Protein AF-A0A371G9U4-F1 (afdb_monomer_lite)

Radius of gyration: 24.74 Å; chains: 1; bounding box: 58×51×56 Å

Sequence (87 aa):
VMIGVLDQLRWTPNQRWRKSLRSSKEWLTHIEFAYNRVVNSTTSHSPFELVYNFNLLFPLDLLPLPLVSSLVNDDGLTKAQLVKKSA

Organism: Mucuna pruriens (NCBI:txid157652)

Secondary structure (DSSP, 8-state):
--HHHHHHHHT---HHHHHHHHHHHHHHHHHHHHHHHPPBTTTTB-HHHHHHSS---SGGGGS----GGGSS-HHHHHHHHHHHT--

Foldseek 3Di:
DPPVVVVVVVDDQPPVSVVVVVVVVVVVVVVVVVQQQDQDPVVSGGVCCVPPVDRCPDPVVVPPPPPVVVPPPVVNVVVVVVVVVVD

InterPro domains:
  IPR036397 Ribonuclease H superfamily [G3DSA:3.30.420.10] (5-84)

pLDDT: mean 71.01, std 13.0, range [49.22, 92.81]

Structure (mmCIF, N/CA/C/O backbone):
data_AF-A0A371G9U4-F1
#
_entry.id   AF-A0A371G9U4-F1
#
loop_
_atom_site.group_PDB
_atom_site.id
_atom_site.type_symbol
_atom_site.label_atom_id
_atom_site.label_alt_id
_atom_site.label_comp_id
_atom_site.label_asym_id
_atom_site.label_entity_id
_atom_site.label_seq_id
_atom_site.pdbx_PDB_ins_code
_atom_site.Cartn_x
_atom_site.Cartn_y
_atom_site.Cartn_z
_atom_site.occupancy
_atom_site.B_iso_or_equiv
_atom_site.auth_seq_id
_atom_site.auth_comp_id
_atom_site.auth_asym_id
_atom_site.auth_atom_id
_atom_site.pdbx_PDB_model_num
ATOM 1 N N . VAL A 1 1 ? 42.923 -9.840 -9.040 1.00 51.69 1 VAL A N 1
ATOM 2 C CA . VAL A 1 1 ? 42.295 -8.617 -9.607 1.00 51.69 1 VAL A CA 1
ATOM 3 C C . VAL A 1 1 ? 41.538 -8.864 -10.926 1.00 51.69 1 VAL A C 1
ATOM 5 O O . VAL A 1 1 ? 40.623 -8.114 -11.214 1.00 51.69 1 VAL A O 1
ATOM 8 N N . MET A 1 2 ? 41.794 -9.941 -11.688 1.00 50.88 2 MET A N 1
ATOM 9 C CA . MET A 1 2 ? 41.154 -10.153 -13.010 1.00 50.88 2 MET A CA 1
ATOM 10 C C . MET A 1 2 ? 39.844 -10.975 -13.027 1.00 50.88 2 MET A C 1
ATOM 12 O O . MET A 1 2 ? 39.218 -11.083 -14.074 1.00 50.88 2 MET A O 1
ATOM 16 N N . ILE A 1 3 ? 39.398 -11.538 -11.896 1.00 54.56 3 ILE A N 1
ATOM 17 C CA . ILE A 1 3 ? 38.191 -12.395 -11.848 1.00 54.56 3 ILE A CA 1
ATOM 18 C C . ILE A 1 3 ? 36.902 -11.552 -11.738 1.00 54.56 3 ILE A C 1
ATOM 20 O O . ILE A 1 3 ? 35.879 -11.915 -12.300 1.00 54.56 3 ILE A O 1
ATOM 24 N N . GLY A 1 4 ? 36.959 -10.370 -11.112 1.00 53.28 4 GLY A N 1
ATOM 25 C CA . GLY A 1 4 ? 35.775 -9.514 -10.931 1.00 53.28 4 GLY A CA 1
ATOM 26 C C . GLY A 1 4 ? 35.311 -8.764 -12.189 1.00 53.28 4 GLY A C 1
ATOM 27 O O . GLY A 1 4 ? 34.127 -8.480 -12.332 1.00 53.28 4 GLY A O 1
ATOM 28 N N . VAL A 1 5 ? 36.216 -8.462 -13.128 1.00 58.50 5 VAL A N 1
ATOM 29 C CA . VAL A 1 5 ? 35.900 -7.645 -14.321 1.00 58.50 5 VAL A CA 1
ATOM 30 C C . VAL A 1 5 ? 35.164 -8.462 -15.394 1.00 58.50 5 VAL A C 1
ATOM 32 O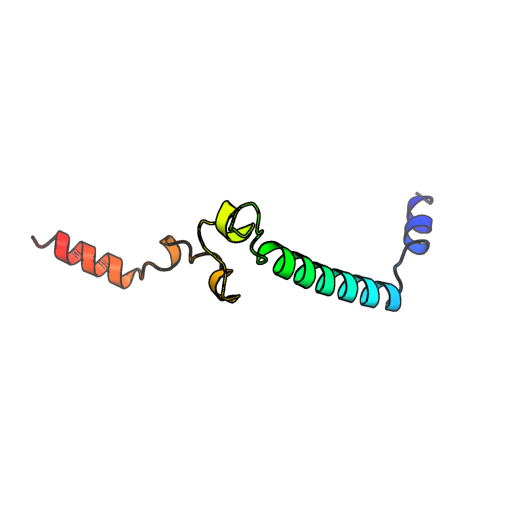 O . VAL A 1 5 ? 34.286 -7.943 -16.084 1.00 58.50 5 VAL A O 1
ATOM 35 N N . LEU A 1 6 ? 35.472 -9.759 -15.511 1.00 53.28 6 LEU A N 1
ATOM 36 C CA . LEU A 1 6 ? 34.811 -10.658 -16.465 1.00 53.28 6 LEU A CA 1
ATOM 37 C C . LEU A 1 6 ? 33.371 -10.996 -16.058 1.00 53.28 6 LEU A C 1
ATOM 39 O O . LEU A 1 6 ? 32.517 -11.123 -16.934 1.00 53.28 6 LEU A O 1
ATOM 43 N N . ASP A 1 7 ? 33.074 -11.077 -14.761 1.00 55.94 7 ASP A N 1
ATOM 44 C CA . ASP A 1 7 ? 31.701 -11.272 -14.275 1.00 55.94 7 ASP A CA 1
ATOM 45 C C . ASP A 1 7 ? 30.824 -10.037 -14.518 1.00 55.94 7 ASP A C 1
ATOM 47 O O . ASP A 1 7 ? 29.641 -10.158 -14.845 1.00 55.94 7 ASP A O 1
ATOM 51 N N . GLN A 1 8 ? 31.419 -8.844 -14.470 1.00 53.50 8 GLN A N 1
ATOM 52 C CA . GLN A 1 8 ? 30.715 -7.588 -14.707 1.00 53.50 8 GLN A CA 1
ATOM 53 C C . GLN A 1 8 ? 30.349 -7.389 -16.184 1.00 53.50 8 GLN A C 1
ATOM 55 O O . GLN A 1 8 ? 29.275 -6.874 -16.479 1.00 53.50 8 GLN A O 1
ATOM 60 N N . LEU A 1 9 ? 31.181 -7.854 -17.122 1.00 55.38 9 LEU A N 1
ATOM 61 C CA . LEU A 1 9 ? 30.853 -7.869 -18.555 1.00 55.38 9 LEU A CA 1
ATOM 62 C C . LEU A 1 9 ? 29.906 -9.019 -18.939 1.00 55.38 9 LEU A C 1
ATOM 64 O O . LEU A 1 9 ? 29.113 -8.865 -19.868 1.00 55.38 9 LEU A O 1
ATOM 68 N N . ARG A 1 10 ? 29.936 -10.143 -18.208 1.00 57.25 10 ARG A N 1
ATOM 69 C CA . ARG A 1 10 ? 29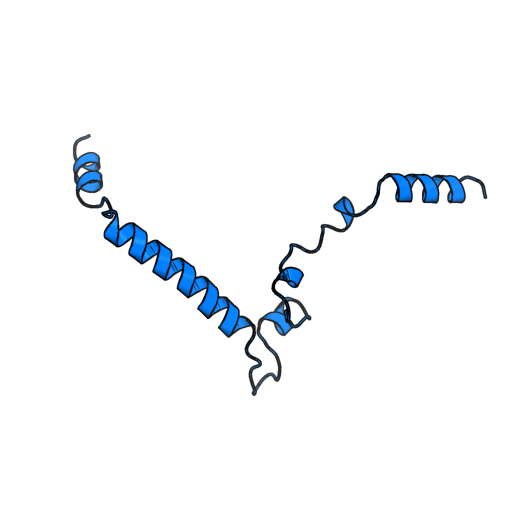.057 -11.308 -18.422 1.00 57.25 10 ARG A CA 1
ATOM 70 C C . ARG A 1 10 ? 27.597 -11.036 -18.034 1.00 57.25 10 ARG A C 1
ATOM 72 O O . ARG A 1 10 ? 26.698 -11.607 -18.644 1.00 57.25 10 ARG A O 1
ATOM 79 N N . TRP A 1 11 ? 27.357 -10.164 -17.053 1.00 51.62 11 TRP A N 1
ATOM 80 C CA . TRP A 1 11 ? 26.028 -9.884 -16.490 1.00 51.62 11 TRP A CA 1
ATOM 81 C C . TRP A 1 11 ? 25.657 -8.393 -16.530 1.00 51.62 11 TRP A C 1
ATOM 83 O O . TRP A 1 11 ? 25.191 -7.822 -15.547 1.00 51.62 11 TRP A O 1
ATOM 93 N N . THR A 1 12 ? 25.806 -7.731 -17.680 1.00 63.53 12 THR A N 1
ATOM 94 C CA . THR A 1 12 ? 25.113 -6.451 -17.912 1.00 63.53 12 THR A CA 1
ATOM 95 C C . THR A 1 12 ? 23.751 -6.727 -18.546 1.00 63.53 12 THR A C 1
ATOM 97 O O . THR A 1 12 ? 23.681 -7.117 -19.714 1.00 63.53 12 THR A O 1
ATOM 100 N N . PRO A 1 13 ? 22.626 -6.539 -17.824 1.00 64.50 13 PRO A N 1
ATOM 101 C CA . PRO A 1 13 ? 21.319 -6.718 -18.429 1.00 64.50 13 PRO A CA 1
ATOM 102 C C . PRO A 1 13 ? 21.166 -5.650 -19.507 1.00 64.50 13 PRO A C 1
ATOM 104 O O . PRO A 1 13 ? 21.174 -4.445 -19.220 1.00 64.50 13 PRO A O 1
ATOM 107 N N . ASN A 1 14 ? 21.068 -6.089 -20.761 1.00 80.38 14 ASN A N 1
ATOM 108 C CA . ASN A 1 14 ? 20.867 -5.177 -21.875 1.00 80.38 14 ASN A CA 1
ATOM 109 C C . ASN A 1 14 ? 19.577 -4.356 -21.668 1.00 80.38 14 ASN A C 1
ATOM 111 O O . ASN A 1 14 ? 18.702 -4.689 -20.860 1.00 80.38 14 ASN A O 1
ATOM 115 N N . GLN A 1 15 ? 19.445 -3.253 -22.402 1.00 71.56 15 GLN A N 1
ATOM 116 C CA . GLN A 1 15 ? 18.320 -2.330 -22.221 1.00 71.56 15 GLN A CA 1
ATOM 117 C C . GLN A 1 15 ? 16.950 -3.000 -22.430 1.00 71.56 15 GLN A C 1
ATOM 119 O O . GLN A 1 15 ? 15.973 -2.593 -21.803 1.00 71.56 15 GLN A O 1
ATOM 124 N N . ARG A 1 16 ? 16.870 -4.060 -23.246 1.00 73.62 16 ARG A N 1
ATOM 125 C CA . ARG A 1 16 ? 15.648 -4.850 -23.453 1.00 73.62 16 ARG A CA 1
ATOM 126 C C . ARG A 1 16 ? 15.272 -5.641 -22.197 1.00 73.62 16 ARG A C 1
ATOM 128 O O . ARG A 1 16 ? 14.130 -5.550 -21.758 1.00 73.62 16 ARG A O 1
ATOM 135 N N . TRP A 1 17 ? 16.227 -6.329 -21.573 1.00 69.62 17 TRP A N 1
ATOM 136 C CA . TRP A 1 17 ? 16.015 -7.025 -20.300 1.00 69.62 17 TRP A CA 1
ATOM 137 C C . TRP A 1 17 ? 15.678 -6.055 -19.173 1.00 69.62 17 TRP A C 1
ATOM 139 O O . TRP A 1 17 ? 14.757 -6.306 -18.406 1.00 69.62 17 TRP A O 1
ATOM 149 N N . ARG A 1 18 ? 16.340 -4.895 -19.109 1.00 71.81 18 ARG A N 1
ATOM 150 C CA . ARG A 1 18 ? 15.999 -3.852 -18.128 1.00 71.81 18 ARG A CA 1
ATOM 151 C C . ARG A 1 18 ? 14.568 -3.341 -18.273 1.00 71.81 18 ARG A C 1
ATOM 153 O O . ARG A 1 18 ? 13.916 -3.104 -17.262 1.00 71.81 18 ARG A O 1
ATOM 160 N N . LYS A 1 19 ? 14.084 -3.150 -19.504 1.00 74.31 19 LYS A N 1
ATOM 161 C CA . LYS A 1 19 ? 12.689 -2.762 -19.766 1.00 74.31 19 LYS A CA 1
ATOM 162 C C . LYS A 1 19 ? 11.717 -3.879 -19.375 1.00 74.31 19 LYS A C 1
ATOM 164 O O . LYS A 1 19 ? 10.751 -3.601 -18.682 1.00 74.31 19 LYS A O 1
ATOM 169 N N . SER A 1 20 ? 12.027 -5.128 -19.724 1.00 73.94 20 SER A N 1
ATOM 170 C CA . SER A 1 20 ? 11.214 -6.299 -19.364 1.00 73.94 20 SER A CA 1
ATOM 171 C C . SER A 1 20 ? 11.149 -6.563 -17.855 1.00 73.94 20 SER A C 1
ATOM 173 O O . SER A 1 20 ? 10.119 -6.992 -17.346 1.00 73.94 20 SER A O 1
ATOM 175 N N . LEU A 1 21 ? 12.242 -6.333 -17.125 1.00 72.38 21 LEU A N 1
ATOM 176 C CA . LEU A 1 21 ? 12.274 -6.476 -15.668 1.00 72.38 21 LEU A CA 1
ATOM 177 C C . LEU A 1 21 ? 11.514 -5.338 -14.979 1.00 72.38 21 LEU A C 1
ATOM 179 O O . LEU A 1 21 ? 10.841 -5.581 -13.983 1.00 72.38 21 LEU A O 1
ATOM 183 N N . ARG A 1 22 ? 11.581 -4.113 -15.524 1.00 73.94 22 ARG A N 1
ATOM 184 C CA . ARG A 1 22 ? 10.744 -2.993 -15.067 1.00 73.94 22 ARG A CA 1
ATOM 185 C C . ARG A 1 22 ? 9.262 -3.292 -15.257 1.00 73.94 22 ARG A C 1
ATOM 187 O O . ARG A 1 22 ? 8.534 -3.234 -14.276 1.00 73.94 22 ARG A O 1
ATOM 194 N N . SER A 1 23 ? 8.854 -3.717 -16.454 1.00 75.94 23 SER A N 1
ATOM 195 C CA . SER A 1 23 ? 7.458 -4.081 -16.707 1.00 75.94 23 SER A CA 1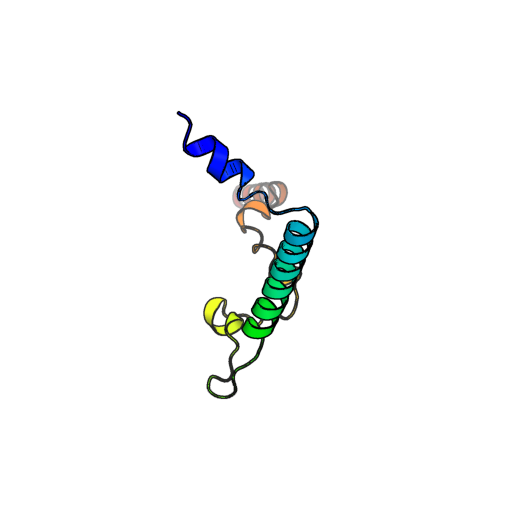
ATOM 196 C C . SER A 1 23 ? 7.013 -5.252 -15.830 1.00 75.94 23 SER A C 1
ATOM 198 O O . SER A 1 23 ? 5.935 -5.215 -15.262 1.00 75.94 23 SER A O 1
ATOM 200 N N . SER A 1 24 ? 7.858 -6.269 -15.630 1.00 72.38 24 SER A N 1
ATOM 201 C CA . SER A 1 24 ? 7.542 -7.375 -14.714 1.00 72.38 24 SER A CA 1
ATOM 202 C C . SER A 1 24 ? 7.311 -6.893 -13.274 1.00 72.38 24 SER A C 1
ATOM 204 O O . SER A 1 24 ? 6.336 -7.283 -12.634 1.00 72.38 24 SER A O 1
ATOM 206 N N . LYS A 1 25 ? 8.157 -5.983 -12.774 1.00 81.69 25 LYS A N 1
ATOM 207 C CA . LYS A 1 25 ? 8.021 -5.411 -11.426 1.00 81.69 25 LYS A CA 1
ATOM 208 C C . LYS A 1 25 ? 6.773 -4.534 -11.275 1.00 81.69 25 LYS A C 1
ATOM 210 O O . LYS A 1 25 ? 6.109 -4.588 -10.240 1.00 81.69 25 LYS A O 1
ATOM 215 N N . GLU A 1 26 ? 6.443 -3.752 -12.298 1.00 83.50 26 GLU A N 1
ATOM 216 C CA . GLU A 1 26 ? 5.202 -2.972 -12.349 1.00 83.50 26 GLU A CA 1
ATOM 217 C C . GLU A 1 26 ? 3.981 -3.899 -12.257 1.00 83.50 26 GLU A C 1
ATOM 219 O O . GLU A 1 26 ? 3.107 -3.694 -11.419 1.00 83.50 26 GLU A O 1
ATOM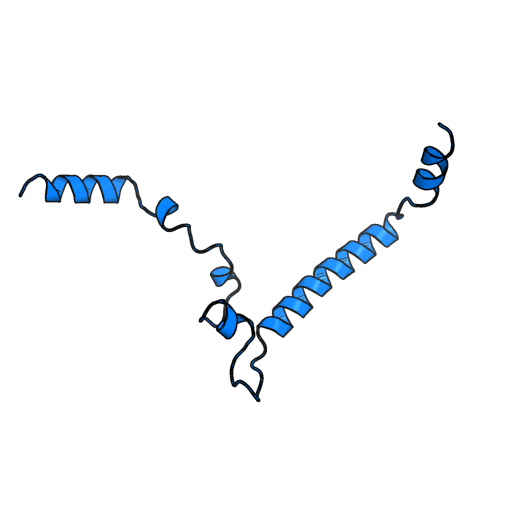 224 N N . TRP A 1 27 ? 3.966 -4.991 -13.026 1.00 85.56 27 TRP A N 1
ATOM 225 C CA . TRP A 1 27 ? 2.870 -5.962 -13.015 1.00 85.56 27 TRP A CA 1
ATOM 226 C C . TRP A 1 27 ? 2.746 -6.717 -11.689 1.00 85.56 27 TRP A C 1
ATOM 228 O O . TRP A 1 27 ? 1.632 -6.907 -11.204 1.00 85.56 27 TRP A O 1
ATOM 238 N N . LEU A 1 28 ? 3.867 -7.092 -11.067 1.00 86.12 28 LEU A N 1
ATOM 239 C CA . LEU A 1 28 ? 3.888 -7.708 -9.733 1.00 86.12 28 LEU A CA 1
ATOM 240 C C . LEU A 1 28 ? 3.164 -6.849 -8.697 1.00 86.12 28 LEU A C 1
ATOM 242 O O . LEU A 1 28 ? 2.355 -7.362 -7.929 1.00 86.12 28 LEU A O 1
ATOM 246 N N . THR A 1 29 ? 3.398 -5.538 -8.738 1.00 84.06 29 THR A N 1
ATOM 247 C CA . THR A 1 29 ? 2.790 -4.594 -7.794 1.00 84.06 29 THR A CA 1
ATOM 248 C C . THR A 1 29 ? 1.265 -4.573 -7.953 1.00 84.06 29 THR A C 1
ATOM 250 O O . THR A 1 29 ? 0.530 -4.570 -6.967 1.00 84.06 29 THR A O 1
ATOM 253 N N . HIS A 1 30 ? 0.767 -4.625 -9.193 1.00 84.06 30 HIS A N 1
ATOM 254 C CA . HIS A 1 30 ? -0.671 -4.678 -9.470 1.00 84.06 30 HIS A CA 1
ATOM 255 C C . HIS A 1 30 ? -1.318 -5.996 -9.033 1.00 84.06 30 HIS A C 1
ATOM 257 O O . HIS A 1 30 ? -2.421 -5.978 -8.489 1.00 84.06 30 HIS A O 1
ATOM 263 N N . ILE A 1 31 ? -0.643 -7.127 -9.252 1.00 88.56 31 ILE A N 1
ATOM 264 C CA . ILE A 1 31 ? -1.143 -8.453 -8.864 1.00 88.56 31 ILE A CA 1
ATOM 265 C C . ILE A 1 31 ? -1.227 -8.570 -7.341 1.00 88.56 31 ILE A C 1
ATOM 267 O O . ILE A 1 31 ? -2.255 -8.990 -6.816 1.00 88.56 31 ILE A O 1
ATOM 271 N N . GLU A 1 32 ? -0.173 -8.168 -6.633 1.00 88.69 32 GLU A N 1
ATOM 272 C CA . GLU A 1 32 ? -0.121 -8.195 -5.170 1.00 88.69 32 GLU A CA 1
ATOM 273 C C . GLU A 1 32 ? -1.191 -7.284 -4.556 1.00 88.69 32 GLU A C 1
ATOM 275 O O . GLU A 1 32 ? -1.919 -7.690 -3.650 1.00 88.69 32 GLU A O 1
ATOM 280 N N . PHE A 1 33 ? -1.361 -6.080 -5.110 1.00 84.94 33 PHE A N 1
ATOM 281 C CA . PHE A 1 33 ? -2.422 -5.172 -4.691 1.00 84.94 33 PHE A CA 1
ATOM 282 C C . PHE A 1 33 ? -3.816 -5.766 -4.924 1.00 84.94 33 PHE A C 1
ATOM 284 O O . PHE A 1 33 ? -4.662 -5.698 -4.036 1.00 84.94 33 PHE A O 1
ATOM 291 N N . ALA A 1 34 ? -4.066 -6.372 -6.088 1.00 87.50 34 ALA A N 1
ATOM 292 C CA . ALA A 1 34 ? -5.342 -7.020 -6.370 1.00 87.50 34 ALA A CA 1
ATOM 293 C C . ALA A 1 34 ? -5.609 -8.171 -5.391 1.00 87.50 34 ALA A C 1
ATOM 295 O O . ALA A 1 34 ? -6.687 -8.228 -4.805 1.00 87.50 34 ALA A O 1
ATOM 296 N N . TYR A 1 35 ? -4.618 -9.036 -5.159 1.00 89.44 35 TYR A N 1
ATOM 297 C CA . TYR A 1 35 ? -4.721 -10.159 -4.229 1.00 89.44 35 TYR A CA 1
ATOM 298 C C . TYR A 1 35 ? -5.059 -9.705 -2.803 1.00 89.44 35 TYR A C 1
ATOM 300 O O . TYR A 1 35 ? -6.009 -10.209 -2.208 1.00 89.44 35 TYR A O 1
ATOM 308 N N . ASN A 1 36 ? -4.351 -8.700 -2.281 1.00 87.50 36 ASN A N 1
ATOM 309 C CA . ASN A 1 36 ? -4.554 -8.201 -0.918 1.00 87.50 36 ASN A CA 1
ATOM 310 C C . ASN A 1 36 ? -5.926 -7.536 -0.691 1.00 87.50 36 ASN A C 1
ATOM 312 O O . ASN A 1 36 ? -6.331 -7.353 0.458 1.00 87.50 36 ASN A O 1
ATOM 316 N N . ARG A 1 37 ? -6.662 -7.204 -1.763 1.00 85.06 37 ARG A N 1
ATOM 317 C CA . ARG A 1 37 ? -8.032 -6.663 -1.700 1.00 85.06 37 ARG A CA 1
ATOM 318 C C . ARG A 1 37 ? -9.125 -7.713 -1.791 1.00 85.06 37 ARG A C 1
ATOM 320 O O . ARG A 1 37 ? -10.256 -7.425 -1.408 1.00 85.06 37 ARG A O 1
ATOM 327 N N . VAL A 1 38 ? -8.839 -8.888 -2.346 1.00 88.31 38 VAL A N 1
ATOM 328 C CA . VAL A 1 38 ? -9.873 -9.905 -2.552 1.00 88.31 38 VAL A CA 1
ATOM 329 C C . VAL A 1 38 ? -10.349 -10.416 -1.196 1.00 88.31 38 VAL A C 1
ATOM 331 O O . VAL A 1 38 ? -9.558 -10.869 -0.370 1.00 88.31 38 VAL A O 1
ATOM 334 N N . VAL A 1 39 ? -11.661 -10.344 -0.977 1.00 88.69 39 VAL A N 1
ATOM 335 C CA . VAL A 1 39 ? -12.312 -10.933 0.193 1.00 88.69 39 VAL A CA 1
ATOM 336 C C . VAL A 1 39 ? -12.329 -12.445 0.017 1.00 88.69 39 VAL A C 1
ATOM 338 O O . VAL A 1 39 ? -12.832 -12.963 -0.980 1.00 88.69 39 VAL A O 1
ATOM 341 N N . ASN A 1 40 ? -11.770 -13.157 0.988 1.00 88.94 40 ASN A N 1
ATOM 342 C CA . ASN A 1 40 ? -11.804 -14.610 0.998 1.00 88.94 40 ASN A CA 1
ATOM 343 C C . ASN A 1 40 ? -13.152 -15.083 1.559 1.00 88.94 40 ASN A C 1
ATOM 345 O O . ASN A 1 40 ? -13.561 -14.656 2.633 1.00 88.94 40 ASN A O 1
ATOM 349 N N . SER A 1 41 ? -13.834 -15.992 0.861 1.00 90.12 41 SER A N 1
ATOM 350 C CA . SER A 1 41 ? -15.135 -16.532 1.279 1.00 90.12 41 SER A CA 1
ATOM 351 C C . SER A 1 41 ? -15.092 -17.304 2.600 1.00 90.12 41 SER A C 1
ATOM 353 O O . SER A 1 41 ? -16.102 -17.390 3.286 1.00 90.12 41 SER A O 1
ATOM 355 N N . THR A 1 42 ? -13.943 -17.884 2.954 1.00 92.81 42 THR A N 1
ATOM 356 C CA . THR A 1 42 ? -13.780 -18.676 4.182 1.00 92.81 42 THR A CA 1
ATOM 357 C C . THR A 1 42 ? -13.640 -17.791 5.415 1.00 92.81 42 THR A C 1
ATOM 359 O O . THR A 1 42 ? -14.155 -18.128 6.476 1.00 92.81 42 THR A O 1
ATOM 362 N N . THR A 1 43 ? -12.931 -16.667 5.293 1.00 88.50 43 THR A N 1
ATOM 363 C CA . THR A 1 43 ? -12.710 -15.725 6.402 1.00 88.50 43 THR A CA 1
ATOM 364 C C . THR A 1 43 ? -13.665 -14.540 6.360 1.00 88.50 43 THR A C 1
ATOM 366 O O . THR A 1 43 ? -13.704 -13.782 7.318 1.00 88.50 43 THR A O 1
ATOM 369 N N . SER A 1 44 ? -14.407 -14.358 5.264 1.00 90.38 44 SER A N 1
ATOM 370 C CA . SER A 1 44 ? -15.219 -13.171 4.956 1.00 90.38 44 SER A CA 1
ATOM 371 C C . SER A 1 44 ? -14.445 -11.847 5.002 1.00 90.38 44 SER A C 1
ATOM 373 O O . SER A 1 44 ? -15.058 -10.785 5.062 1.00 90.38 44 SER A O 1
ATOM 375 N N . HIS A 1 45 ? -13.110 -11.905 4.941 1.00 86.56 45 HIS A N 1
ATOM 376 C CA . HIS A 1 45 ? -12.224 -10.749 5.072 1.00 86.56 45 HIS A CA 1
ATOM 377 C C . HIS A 1 45 ? -11.099 -10.773 4.035 1.00 86.56 45 HIS A C 1
ATOM 379 O O . HIS A 1 45 ? -10.657 -11.849 3.615 1.00 86.56 45 HIS A O 1
ATOM 385 N N . SER A 1 46 ? -10.622 -9.592 3.635 1.00 89.19 46 SER A N 1
ATOM 386 C CA . SER A 1 46 ? -9.409 -9.450 2.817 1.00 89.19 46 SER A CA 1
ATOM 387 C C . SER A 1 46 ? -8.139 -9.404 3.684 1.00 89.19 46 SER A C 1
ATOM 389 O O . SER A 1 46 ? -8.201 -9.030 4.858 1.00 89.19 46 SER A O 1
ATOM 391 N N . PRO A 1 47 ? -6.955 -9.740 3.137 1.00 88.56 47 PRO A N 1
ATOM 392 C CA . PRO A 1 47 ? -5.688 -9.545 3.844 1.00 88.56 47 PRO A CA 1
ATOM 393 C C . PRO A 1 47 ? -5.482 -8.112 4.365 1.00 88.56 47 PRO A C 1
ATOM 395 O O . PRO A 1 47 ? -4.960 -7.940 5.466 1.00 88.56 47 PRO A O 1
ATOM 398 N N . PHE A 1 48 ? -5.930 -7.084 3.631 1.00 84.88 48 PHE A N 1
ATOM 399 C CA . PHE A 1 48 ? -5.869 -5.700 4.115 1.00 84.88 48 PHE A CA 1
ATOM 400 C C . PHE A 1 48 ? -6.749 -5.451 5.339 1.00 84.88 48 PHE A C 1
ATOM 402 O O . PHE A 1 48 ? -6.287 -4.825 6.293 1.00 84.88 48 PHE A O 1
ATOM 409 N N . GLU A 1 49 ? -7.974 -5.976 5.351 1.00 84.94 49 GLU A N 1
ATOM 410 C CA . GLU A 1 49 ? -8.844 -5.869 6.524 1.00 84.94 49 GLU A CA 1
ATOM 411 C C . GLU A 1 49 ? -8.232 -6.552 7.743 1.00 84.94 49 GLU A C 1
ATOM 413 O O . GLU A 1 49 ? -8.321 -6.022 8.842 1.00 84.94 49 GLU A O 1
ATOM 418 N N . LEU A 1 50 ? -7.562 -7.689 7.566 1.00 85.12 50 LEU A N 1
ATOM 419 C CA . LEU A 1 50 ? -6.968 -8.416 8.688 1.00 85.12 50 LEU A CA 1
ATOM 420 C C . LEU A 1 50 ? -5.746 -7.710 9.288 1.00 85.12 50 LEU A C 1
ATOM 422 O O . LEU A 1 50 ? -5.545 -7.763 10.498 1.00 85.12 50 LEU A O 1
ATOM 426 N N . VAL A 1 51 ? -4.917 -7.069 8.461 1.00 84.31 51 VAL A N 1
ATOM 427 C CA . VAL A 1 51 ? -3.682 -6.414 8.926 1.00 84.31 51 VAL A CA 1
ATOM 428 C C . VAL A 1 51 ? -3.947 -4.997 9.427 1.00 84.31 51 VAL A C 1
ATOM 430 O O . VAL A 1 51 ? -3.356 -4.571 10.417 1.00 84.31 51 VAL A O 1
ATOM 433 N N . TYR A 1 52 ? -4.825 -4.263 8.747 1.00 77.44 52 TYR A N 1
ATOM 434 C CA . TYR A 1 52 ? -5.031 -2.836 8.990 1.00 77.44 52 TYR A CA 1
ATOM 435 C C . TYR A 1 52 ? -6.387 -2.517 9.615 1.00 77.44 52 TYR A C 1
ATOM 437 O O . TYR A 1 52 ? -6.618 -1.370 9.983 1.00 77.44 52 TYR A O 1
ATOM 445 N N . ASN A 1 53 ? -7.273 -3.507 9.759 1.00 74.56 53 ASN A N 1
ATOM 446 C CA . ASN A 1 53 ? -8.635 -3.342 10.273 1.00 74.56 53 ASN A CA 1
ATOM 447 C C . ASN A 1 53 ? -9.534 -2.441 9.394 1.00 74.56 53 ASN A C 1
ATOM 449 O O . ASN A 1 53 ? -10.609 -2.029 9.826 1.00 74.56 53 ASN A O 1
ATOM 453 N N . PHE A 1 54 ? -9.101 -2.149 8.158 1.00 67.19 54 PHE A N 1
ATOM 454 C CA . PHE A 1 54 ? -9.810 -1.343 7.161 1.00 67.19 54 PHE A CA 1
ATOM 455 C C . PHE A 1 54 ? -9.664 -1.958 5.765 1.00 67.19 54 PHE A C 1
ATOM 457 O O . PHE A 1 54 ? -8.583 -2.406 5.378 1.00 67.19 54 PHE A O 1
ATOM 464 N N . ASN A 1 55 ? -10.743 -1.948 4.981 1.00 65.81 55 ASN A N 1
ATOM 465 C CA . ASN A 1 55 ? -10.706 -2.372 3.586 1.00 65.81 55 ASN A CA 1
ATOM 466 C C . ASN A 1 55 ? -10.267 -1.174 2.737 1.00 65.81 55 ASN A C 1
ATOM 468 O O . ASN A 1 55 ? -11.015 -0.206 2.597 1.00 65.81 55 ASN A O 1
ATOM 472 N N . LEU A 1 56 ? -9.040 -1.218 2.210 1.00 64.38 56 LEU A N 1
ATOM 473 C CA . LEU A 1 56 ? -8.453 -0.140 1.406 1.00 64.38 56 LEU A CA 1
ATOM 474 C C . LEU A 1 56 ? -9.171 -0.058 0.049 1.00 64.38 56 LEU A C 1
ATOM 476 O O . LEU A 1 56 ? -8.728 -0.592 -0.978 1.00 64.38 56 LEU A O 1
ATOM 480 N N . LEU A 1 57 ? -10.345 0.575 0.049 1.00 65.31 57 LEU A N 1
ATOM 481 C CA . LEU A 1 57 ? -11.176 0.776 -1.132 1.00 65.31 57 LEU A CA 1
ATOM 482 C C . LEU A 1 57 ? -10.601 1.865 -2.057 1.00 65.31 57 LEU A C 1
ATOM 484 O O . LEU A 1 57 ? -10.906 1.851 -3.254 1.00 65.31 57 LEU A O 1
ATOM 488 N N . PHE A 1 58 ? -9.687 2.709 -1.564 1.00 61.66 58 PHE A N 1
ATOM 489 C CA . PHE A 1 58 ? -9.042 3.755 -2.351 1.00 61.66 58 PHE A CA 1
ATOM 490 C C . PHE A 1 58 ? -7.501 3.721 -2.246 1.00 61.66 58 PHE A C 1
ATOM 492 O O . PHE A 1 58 ? -6.962 3.593 -1.150 1.00 61.66 58 PHE A O 1
ATOM 499 N N . PRO A 1 59 ? -6.748 3.911 -3.353 1.00 55.75 59 PRO A N 1
ATOM 500 C CA . PRO A 1 59 ? -5.289 4.094 -3.310 1.00 55.75 59 PRO A CA 1
ATOM 501 C C . PRO A 1 59 ? -4.838 5.292 -2.459 1.00 55.75 59 PRO A C 1
ATOM 503 O O . PRO A 1 59 ? -3.677 5.374 -2.077 1.00 55.75 59 PRO A O 1
ATOM 506 N N . LEU A 1 60 ? -5.747 6.230 -2.175 1.00 57.78 60 LEU A N 1
ATOM 507 C CA . LEU A 1 60 ? -5.490 7.397 -1.331 1.00 57.78 60 LEU A CA 1
ATOM 508 C C . LEU A 1 60 ? -5.405 7.022 0.157 1.00 57.78 60 LEU A C 1
ATOM 510 O O . LEU A 1 60 ? -4.702 7.695 0.901 1.00 57.78 60 LEU A O 1
ATOM 514 N N . ASP A 1 61 ? -6.023 5.909 0.564 1.00 56.88 61 ASP A N 1
ATOM 515 C CA . ASP A 1 61 ? -5.933 5.378 1.931 1.00 56.88 61 ASP A CA 1
ATOM 516 C C . ASP A 1 61 ? -4.583 4.678 2.199 1.00 56.88 61 ASP A C 1
ATOM 518 O O . ASP A 1 61 ? -4.254 4.378 3.342 1.00 56.88 61 ASP A O 1
ATOM 522 N N . LEU A 1 62 ? -3.784 4.429 1.146 1.00 60.88 62 LEU A N 1
ATOM 523 C CA . LEU A 1 62 ? -2.388 3.972 1.234 1.00 60.88 62 LEU A CA 1
ATOM 524 C C . LEU A 1 62 ? -1.388 5.122 1.407 1.00 60.88 62 LEU A C 1
ATOM 526 O O . LEU A 1 62 ? -0.188 4.860 1.543 1.00 60.88 62 LEU A O 1
ATOM 530 N N . LEU A 1 63 ? -1.836 6.387 1.392 1.00 63.62 63 LEU A N 1
ATOM 531 C CA . LEU A 1 63 ? -0.991 7.457 1.910 1.00 63.62 63 LEU A CA 1
ATOM 532 C C . LEU A 1 63 ? -0.608 7.051 3.334 1.00 63.62 63 LEU A C 1
ATOM 534 O O . LEU A 1 63 ? -1.497 6.628 4.077 1.00 63.62 63 LEU A O 1
ATOM 538 N N . PRO A 1 64 ? 0.679 7.129 3.724 1.00 57.03 64 PRO A N 1
ATOM 539 C CA . PRO A 1 64 ? 1.033 6.915 5.115 1.00 57.03 64 PRO A CA 1
ATOM 540 C C . PRO A 1 64 ? 0.120 7.839 5.905 1.00 57.03 64 PRO A C 1
ATOM 542 O O . PRO A 1 64 ? 0.178 9.052 5.678 1.00 57.03 64 PRO A O 1
ATOM 545 N N . LEU A 1 65 ? -0.775 7.246 6.715 1.00 56.84 65 LEU A N 1
ATOM 546 C CA . LEU A 1 65 ? -1.652 7.955 7.645 1.00 56.84 65 LEU A CA 1
ATOM 547 C C . LEU A 1 65 ? -0.829 9.130 8.136 1.00 56.84 65 LEU A C 1
ATOM 549 O O . LEU A 1 65 ? 0.251 8.856 8.676 1.00 56.84 65 LEU A O 1
ATOM 553 N N . PRO A 1 66 ? -1.221 10.381 7.822 1.00 50.62 66 PRO A N 1
ATOM 554 C CA . PRO A 1 66 ? -0.369 11.516 8.097 1.00 50.62 66 PRO A CA 1
ATOM 555 C C . PRO A 1 66 ? -0.012 11.373 9.554 1.00 50.62 66 PRO A C 1
ATOM 557 O O . PRO A 1 66 ? -0.923 11.310 10.386 1.00 50.62 66 PRO A O 1
ATOM 560 N N . LEU A 1 67 ? 1.285 11.148 9.812 1.00 54.28 67 LEU A N 1
ATOM 561 C CA . LEU A 1 67 ? 1.816 10.931 11.146 1.00 54.28 67 LEU A CA 1
ATOM 562 C C . LEU A 1 67 ? 1.123 12.007 11.956 1.00 54.28 67 LEU A C 1
ATOM 564 O O . LEU A 1 67 ? 1.271 13.176 11.613 1.00 54.28 67 LEU A O 1
ATOM 568 N N . VAL A 1 68 ? 0.245 11.647 12.890 1.00 53.72 68 VAL A N 1
ATOM 569 C CA . VAL A 1 68 ? -0.718 12.625 13.427 1.00 53.72 68 VAL A CA 1
ATOM 570 C C . VAL A 1 68 ? 0.030 13.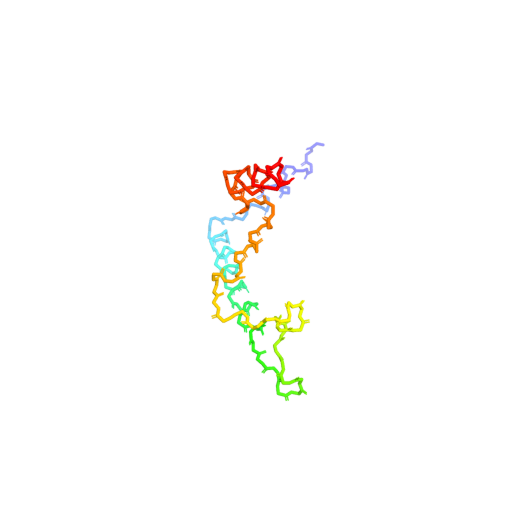836 14.017 1.00 53.72 68 VAL A C 1
ATOM 572 O O . VAL A 1 68 ? -0.520 14.926 14.085 1.00 53.72 68 VAL A O 1
ATOM 575 N N . SER A 1 69 ? 1.331 13.684 14.305 1.00 54.38 69 SER A N 1
ATOM 576 C CA . SER A 1 69 ? 2.280 14.748 14.632 1.00 54.38 69 SER A CA 1
ATOM 577 C C . SER A 1 69 ? 2.562 15.800 13.544 1.00 54.38 69 SER A C 1
ATOM 579 O O . SER A 1 69 ? 2.855 16.927 13.911 1.00 54.38 69 SER A O 1
ATOM 581 N N . SER A 1 70 ? 2.529 15.491 12.242 1.00 55.19 70 SER A N 1
ATOM 582 C CA . SER A 1 70 ? 2.824 16.445 11.156 1.00 55.19 70 SER A CA 1
ATOM 583 C C . SER A 1 70 ? 1.588 17.172 10.622 1.00 55.19 70 SER A C 1
ATOM 585 O O . SER A 1 70 ? 1.726 18.059 9.785 1.00 55.19 70 SER A O 1
ATOM 587 N N . LEU A 1 71 ? 0.387 16.771 11.053 1.00 55.31 71 LEU A N 1
ATOM 588 C CA . LEU A 1 71 ? -0.883 17.401 10.668 1.00 55.31 71 LEU A CA 1
ATOM 589 C C . LEU A 1 71 ? -1.474 18.269 11.788 1.00 55.31 71 LEU A C 1
ATOM 591 O O . LEU A 1 71 ? -2.513 18.904 11.602 1.00 55.31 71 LEU A O 1
ATOM 595 N N . VAL A 1 72 ? -0.806 18.333 12.945 1.00 58.62 72 VAL A N 1
ATOM 596 C CA . VAL A 1 72 ? -1.079 19.375 13.932 1.00 58.62 72 VAL A CA 1
ATOM 597 C C . VAL A 1 72 ? -0.610 20.689 13.323 1.00 58.62 72 VAL A C 1
ATOM 599 O O . VAL A 1 72 ? 0.581 20.940 13.191 1.00 58.62 72 VAL A O 1
ATOM 602 N N . ASN A 1 73 ? -1.562 21.529 12.925 1.00 67.19 73 ASN A N 1
ATOM 603 C CA . ASN A 1 73 ? -1.276 22.924 12.638 1.00 67.19 73 ASN A CA 1
ATOM 604 C C . ASN A 1 73 ? -0.721 23.553 13.927 1.00 67.19 73 ASN A C 1
ATOM 606 O O . ASN A 1 73 ? -1.469 23.688 14.901 1.00 67.19 73 ASN A O 1
ATOM 610 N N . ASP A 1 74 ? 0.561 23.924 13.941 1.00 68.62 74 ASP A N 1
ATOM 611 C CA . ASP A 1 74 ? 1.214 24.576 15.086 1.00 68.62 74 ASP A CA 1
ATOM 612 C C . ASP A 1 74 ? 0.414 25.799 15.566 1.00 68.62 74 ASP A C 1
ATOM 614 O O . ASP A 1 74 ? 0.306 26.076 16.764 1.00 68.62 74 ASP A O 1
ATOM 618 N N . ASP A 1 75 ? -0.253 26.478 14.631 1.00 70.38 75 ASP A N 1
ATOM 619 C CA . ASP A 1 75 ? -1.119 27.625 14.888 1.00 70.38 75 ASP A CA 1
ATOM 620 C C . ASP A 1 75 ? -2.379 27.236 15.689 1.00 70.38 75 ASP A C 1
ATOM 622 O O . ASP A 1 75 ? -2.828 27.959 16.584 1.00 70.38 75 ASP A O 1
ATOM 626 N N . GLY A 1 76 ? -2.935 26.052 15.412 1.00 71.00 76 GLY A N 1
ATOM 627 C CA . GLY A 1 76 ? -4.066 25.478 16.143 1.00 71.00 76 GLY A CA 1
ATOM 628 C C . GLY A 1 76 ? -3.681 25.029 17.554 1.00 71.00 76 GLY A C 1
ATOM 629 O O . GLY A 1 76 ? -4.423 25.288 18.505 1.00 71.00 76 GLY A O 1
ATOM 630 N N . LEU A 1 77 ? -2.497 24.426 17.708 1.00 73.62 77 LEU A N 1
ATOM 631 C CA . LEU A 1 77 ? -1.966 24.015 19.010 1.00 73.62 77 LEU A CA 1
ATOM 632 C C . LEU A 1 77 ? -1.695 25.228 19.912 1.00 73.62 77 LEU A C 1
ATOM 634 O O . LEU A 1 77 ? -2.088 25.234 21.081 1.00 73.62 77 LEU A O 1
ATOM 638 N N . THR A 1 78 ? -1.093 26.280 19.352 1.00 73.06 78 THR A N 1
ATOM 639 C CA . THR A 1 78 ? -0.761 27.513 20.080 1.00 73.06 78 THR A CA 1
ATOM 640 C C . THR A 1 78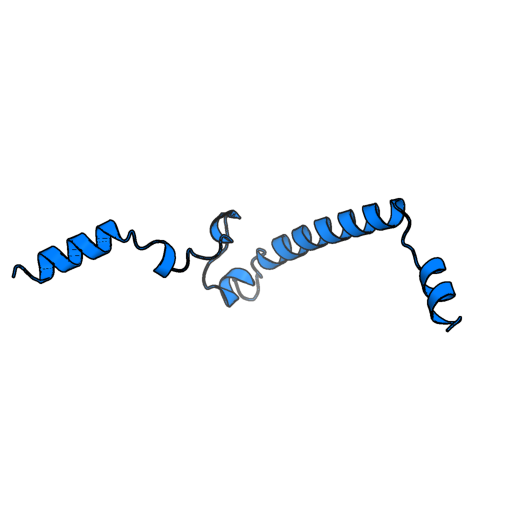 ? -2.022 28.229 20.570 1.00 73.06 78 THR A C 1
ATOM 642 O O . THR A 1 78 ? -2.100 28.632 21.733 1.00 73.06 78 THR A O 1
ATOM 645 N N . LYS A 1 79 ? -3.063 28.326 19.729 1.00 74.12 79 LYS A N 1
ATOM 646 C CA . LYS A 1 79 ? -4.356 28.921 20.113 1.00 74.12 79 LYS A CA 1
ATOM 647 C C . LYS A 1 79 ? -5.060 28.121 21.210 1.00 74.12 79 LYS A C 1
ATOM 649 O O . LYS A 1 79 ? -5.562 28.713 22.164 1.00 74.12 79 LYS A O 1
ATOM 654 N N . ALA A 1 80 ? -5.050 26.790 21.128 1.00 76.69 80 ALA A N 1
ATOM 655 C CA . ALA A 1 80 ? -5.645 25.934 22.155 1.00 76.69 80 ALA A CA 1
ATOM 656 C C . ALA A 1 80 ? -4.933 26.066 23.517 1.00 76.69 80 ALA A C 1
ATOM 658 O O . ALA A 1 80 ? -5.587 26.128 24.561 1.00 76.69 80 ALA A O 1
ATOM 659 N N . GLN A 1 81 ? -3.599 26.159 23.522 1.00 74.88 81 GLN A N 1
ATOM 660 C CA . GLN A 1 81 ? -2.823 26.386 24.746 1.00 74.88 81 GLN A CA 1
ATOM 661 C C . GLN A 1 81 ? -3.069 27.772 25.353 1.00 74.88 81 GLN A C 1
ATOM 663 O O . GLN A 1 81 ? -3.142 27.891 26.577 1.00 74.88 81 GLN A O 1
ATOM 668 N N . LEU A 1 82 ? -3.244 28.804 24.523 1.00 70.88 82 LEU A N 1
ATOM 669 C CA . LEU A 1 82 ? -3.562 30.159 24.977 1.00 70.88 82 LEU A CA 1
ATOM 670 C C . LEU A 1 82 ? -4.910 30.207 25.719 1.00 70.88 82 LEU A C 1
ATOM 672 O O . LEU A 1 82 ? -4.996 30.777 26.807 1.00 70.88 82 LEU A O 1
ATOM 676 N N . VAL A 1 83 ? -5.939 29.554 25.169 1.00 71.56 83 VAL A N 1
ATOM 677 C CA . VAL A 1 83 ? -7.276 29.463 25.787 1.00 71.56 83 VAL A CA 1
ATOM 678 C C . VAL A 1 83 ? -7.226 28.699 27.112 1.00 71.56 83 VAL A C 1
ATOM 680 O O . VAL A 1 83 ? -7.840 29.110 28.088 1.00 71.56 83 VAL A O 1
ATOM 683 N N . LYS A 1 84 ? -6.438 27.620 27.196 1.00 70.88 84 LYS A N 1
ATOM 684 C CA . LYS A 1 84 ? -6.297 26.840 28.436 1.00 70.88 84 LYS A CA 1
ATOM 685 C C . LYS A 1 84 ? -5.559 27.594 29.551 1.00 70.88 84 LYS A C 1
ATOM 687 O O . LYS A 1 84 ? -5.757 27.283 30.718 1.00 70.88 84 LYS A O 1
ATOM 692 N N . LYS A 1 85 ? -4.692 28.551 29.207 1.00 61.56 85 LYS A N 1
ATOM 693 C CA . LYS A 1 85 ? -3.883 29.326 30.166 1.00 61.56 85 LYS A CA 1
ATOM 694 C C . LYS A 1 85 ? -4.564 30.617 30.645 1.00 61.56 85 LYS A C 1
ATOM 696 O O . LYS A 1 85 ? -4.024 31.301 31.506 1.00 61.56 85 LYS A O 1
ATOM 701 N N . SER A 1 86 ? -5.707 30.960 30.055 1.00 55.38 86 SER A N 1
ATOM 702 C CA . SER A 1 86 ? -6.517 32.140 30.387 1.00 55.38 86 SER A CA 1
ATOM 703 C C . SER A 1 86 ? -7.782 31.800 31.192 1.00 55.38 86 SER A C 1
ATOM 705 O O . SER A 1 86 ? -8.604 32.687 31.417 1.00 55.38 86 SER A O 1
ATOM 707 N N . ALA A 1 87 ? -7.909 30.545 31.640 1.00 49.22 87 ALA A N 1
ATOM 708 C CA . ALA A 1 87 ? -8.924 30.068 32.579 1.00 49.22 87 ALA A CA 1
ATOM 709 C C . ALA A 1 87 ? -8.335 29.882 33.983 1.00 49.22 87 ALA A C 1
ATOM 711 O O . ALA A 1 87 ? -7.156 29.462 34.071 1.00 49.22 87 ALA A O 1
#